Protein AF-A0AA41QLX2-F1 (afdb_monomer)

Solvent-accessible surface area (backbone atoms only — not comparable to full-atom values): 4950 Å² total; per-residue (Å²): 137,82,78,53,70,69,57,46,53,50,51,54,52,51,50,52,52,52,50,53,51,48,51,52,51,52,60,64,46,61,86,73,56,54,72,66,59,50,51,54,53,48,54,54,51,51,56,54,49,49,51,48,41,65,74,46,49,50,58,42,29,76,75,40,60,90,72,51,79,78,48,76,70,62,71,65,54,75,82,81,78,128

Structure (mmCIF, N/CA/C/O backbone):
data_AF-A0AA41QLX2-F1
#
_entry.id   AF-A0AA41QLX2-F1
#
loop_
_atom_site.group_PDB
_atom_site.id
_atom_site.type_symbol
_atom_site.label_atom_id
_atom_site.label_alt_id
_atom_site.label_comp_id
_atom_site.label_asym_id
_atom_site.label_entity_id
_atom_site.label_seq_id
_atom_site.pdbx_PDB_ins_code
_atom_site.Cartn_x
_atom_site.Cartn_y
_atom_site.Cartn_z
_atom_site.occupancy
_atom_site.B_iso_or_equiv
_atom_site.auth_seq_id
_atom_site.auth_comp_id
_atom_site.auth_asym_id
_atom_site.auth_atom_id
_atom_site.pdbx_PDB_model_num
ATOM 1 N N . MET A 1 1 ? -1.697 -1.382 21.301 1.00 61.31 1 MET A N 1
ATOM 2 C CA . MET A 1 1 ? -2.495 -0.137 21.306 1.00 61.31 1 MET A CA 1
ATOM 3 C C . MET A 1 1 ? -3.553 -0.287 20.234 1.00 61.31 1 MET A C 1
ATOM 5 O O . MET A 1 1 ? -3.201 -0.727 19.150 1.00 61.31 1 MET A O 1
ATOM 9 N N . THR A 1 2 ? -4.810 0.012 20.536 1.00 80.62 2 THR A N 1
ATOM 10 C CA . THR A 1 2 ? -5.918 -0.071 19.571 1.00 80.62 2 THR A CA 1
ATOM 11 C C . THR A 1 2 ? -6.114 1.302 18.936 1.00 80.62 2 THR A C 1
ATOM 13 O O . THR A 1 2 ? -6.113 2.304 19.654 1.00 80.62 2 THR A O 1
ATOM 16 N N . LEU A 1 3 ? -6.235 1.370 17.610 1.00 89.19 3 LEU A N 1
ATOM 17 C CA . LEU A 1 3 ? -6.466 2.635 16.911 1.00 89.19 3 LEU A CA 1
ATOM 18 C C . LEU A 1 3 ? -7.932 3.048 17.056 1.00 89.19 3 LEU A C 1
ATOM 20 O O . LEU A 1 3 ? -8.835 2.209 17.014 1.00 89.19 3 LEU A O 1
ATOM 24 N N . SER A 1 4 ? -8.180 4.349 17.209 1.00 94.56 4 SER A N 1
ATOM 25 C CA . SER A 1 4 ? -9.547 4.865 17.121 1.00 94.56 4 SER A CA 1
ATOM 26 C C . SER A 1 4 ? -10.082 4.705 15.698 1.00 94.56 4 SER A C 1
ATOM 28 O O . SER A 1 4 ? -9.323 4.771 14.732 1.00 94.56 4 SER A O 1
ATOM 30 N N . ARG A 1 5 ? -11.406 4.592 15.553 1.00 92.81 5 ARG A N 1
ATOM 31 C CA . ARG A 1 5 ? -12.066 4.504 14.242 1.00 92.81 5 ARG A CA 1
ATOM 32 C C . ARG A 1 5 ? -11.647 5.626 13.286 1.00 92.81 5 ARG A C 1
ATOM 34 O O . ARG A 1 5 ? -11.400 5.379 12.113 1.00 92.81 5 ARG A O 1
ATOM 41 N N . GLN A 1 6 ? -11.529 6.859 13.787 1.00 94.81 6 GLN A N 1
ATOM 42 C CA . GLN A 1 6 ? -11.092 8.010 12.989 1.00 94.81 6 GLN A CA 1
ATOM 43 C C . GLN A 1 6 ? -9.665 7.813 12.454 1.00 94.81 6 GLN A C 1
ATOM 45 O O . GLN A 1 6 ? -9.403 8.095 11.289 1.00 94.81 6 GLN A O 1
ATOM 50 N N . GLN A 1 7 ? -8.746 7.320 13.291 1.00 94.94 7 GLN A N 1
ATOM 51 C CA . GLN A 1 7 ? -7.368 7.033 12.881 1.00 94.94 7 GLN A CA 1
ATOM 52 C C . GLN A 1 7 ? -7.327 5.897 11.856 1.00 94.94 7 GLN A C 1
ATOM 54 O O . GLN A 1 7 ? -6.686 6.054 10.820 1.00 94.94 7 GLN A O 1
ATOM 59 N N . SER A 1 8 ? -8.064 4.811 12.098 1.00 95.38 8 SER A N 1
ATOM 60 C CA . SER A 1 8 ? -8.202 3.695 11.159 1.00 95.38 8 SER A CA 1
ATOM 61 C C . SER A 1 8 ? -8.733 4.157 9.801 1.00 95.38 8 SER A C 1
ATOM 63 O O . SER A 1 8 ? -8.142 3.859 8.769 1.00 95.38 8 SER A O 1
ATOM 65 N N . GLN A 1 9 ? -9.793 4.968 9.786 1.00 93.81 9 GLN A N 1
ATOM 66 C CA . GLN A 1 9 ? -10.389 5.477 8.551 1.00 93.81 9 GLN A CA 1
ATOM 67 C C . GLN A 1 9 ? -9.447 6.413 7.783 1.00 93.81 9 GLN A C 1
ATOM 69 O O . GLN A 1 9 ? -9.446 6.413 6.552 1.00 93.81 9 GLN A O 1
ATOM 74 N N . THR A 1 10 ? -8.656 7.226 8.487 1.00 95.56 10 THR A N 1
ATOM 75 C CA . THR A 1 10 ? -7.622 8.051 7.851 1.00 95.56 10 THR A CA 1
ATOM 76 C C . THR A 1 10 ? -6.554 7.172 7.209 1.00 95.56 10 THR A C 1
ATOM 78 O O . THR A 1 10 ? -6.216 7.406 6.056 1.00 95.56 10 THR A O 1
ATOM 81 N N . ILE A 1 11 ? -6.074 6.135 7.905 1.00 94.06 11 ILE A N 1
ATOM 82 C CA . ILE A 1 11 ? -5.069 5.209 7.363 1.00 94.06 11 ILE A CA 1
ATOM 83 C C . ILE A 1 11 ? -5.597 4.515 6.107 1.00 94.06 11 ILE A C 1
ATOM 85 O O . ILE A 1 11 ? -4.934 4.565 5.077 1.00 94.06 11 ILE A O 1
ATOM 89 N N . VAL A 1 12 ? -6.803 3.941 6.160 1.00 93.75 12 VAL A N 1
ATOM 90 C CA . VAL A 1 12 ? -7.423 3.260 5.009 1.00 93.75 12 VAL A CA 1
ATOM 91 C C . VAL A 1 12 ? -7.542 4.203 3.809 1.00 93.75 12 VAL A C 1
ATOM 93 O O . VAL A 1 12 ? -7.151 3.840 2.702 1.00 93.75 12 VAL A O 1
ATOM 96 N N . ARG A 1 13 ? -8.012 5.443 4.017 1.00 93.00 13 ARG A N 1
ATOM 97 C CA . ARG A 1 13 ? -8.121 6.435 2.934 1.00 93.00 13 ARG A CA 1
ATOM 98 C C . ARG A 1 13 ? -6.771 6.825 2.345 1.00 93.00 13 ARG A C 1
ATOM 100 O O . ARG A 1 13 ? -6.650 6.893 1.126 1.00 93.00 13 ARG A O 1
ATO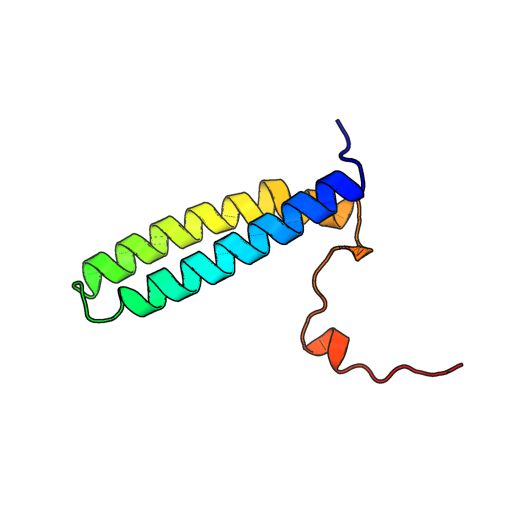M 107 N N . THR A 1 14 ? -5.771 7.064 3.187 1.00 93.56 14 THR A N 1
ATOM 108 C CA . THR A 1 14 ? -4.421 7.392 2.722 1.00 93.56 14 THR A CA 1
ATOM 109 C C . THR A 1 14 ? -3.824 6.236 1.928 1.00 93.56 14 THR A C 1
ATOM 111 O O . THR A 1 14 ? -3.256 6.461 0.866 1.00 93.56 14 THR A O 1
ATOM 114 N N . VAL A 1 15 ? -3.985 4.996 2.398 1.00 92.31 15 VAL A N 1
ATOM 115 C CA . VAL A 1 15 ? -3.500 3.815 1.677 1.00 92.31 15 VAL A CA 1
ATOM 116 C C . VAL A 1 15 ? -4.183 3.696 0.317 1.00 92.31 15 VAL A C 1
ATOM 118 O O . VAL A 1 15 ? -3.487 3.536 -0.680 1.00 92.31 15 VAL A O 1
ATOM 121 N N . ALA A 1 16 ? -5.506 3.862 0.244 1.00 90.31 16 ALA A N 1
ATOM 122 C CA . ALA A 1 16 ? -6.232 3.838 -1.025 1.00 90.31 16 ALA A CA 1
ATOM 123 C C . ALA A 1 16 ? -5.730 4.905 -2.018 1.00 90.31 16 ALA A C 1
ATOM 125 O O . ALA A 1 16 ? -5.548 4.607 -3.196 1.00 90.31 16 ALA A O 1
ATOM 126 N N . GLN A 1 17 ? -5.448 6.126 -1.549 1.00 91.25 17 GLN A N 1
ATOM 127 C CA . GLN A 1 17 ? -4.870 7.185 -2.387 1.00 91.25 17 GLN A CA 1
ATOM 128 C C . GLN A 1 17 ? -3.474 6.819 -2.901 1.00 91.25 17 GLN A C 1
ATOM 130 O O . GLN A 1 17 ? -3.202 6.973 -4.088 1.00 91.25 17 GLN A O 1
ATOM 135 N N . VAL A 1 18 ? -2.608 6.286 -2.035 1.00 90.81 18 VAL A N 1
ATOM 136 C CA . VAL A 1 18 ? -1.266 5.842 -2.439 1.00 90.81 18 VAL A CA 1
ATOM 137 C C . VAL A 1 18 ? -1.344 4.698 -3.456 1.00 90.81 18 VAL A C 1
ATOM 139 O O . VAL A 1 18 ? -0.541 4.669 -4.384 1.00 90.81 18 VAL A O 1
ATOM 142 N N . MET A 1 19 ? -2.308 3.779 -3.325 1.00 90.19 19 MET A N 1
ATOM 143 C CA . MET A 1 19 ? -2.508 2.707 -4.309 1.00 90.19 19 MET A CA 1
ATOM 144 C C . MET A 1 19 ? -2.937 3.248 -5.680 1.00 90.19 19 MET A C 1
ATOM 146 O O . MET A 1 19 ? -2.405 2.800 -6.690 1.00 90.19 19 MET A O 1
ATOM 150 N N . ASP A 1 20 ? -3.839 4.234 -5.729 1.00 89.75 20 ASP A N 1
ATOM 151 C CA . ASP A 1 20 ? -4.258 4.888 -6.983 1.00 89.75 20 ASP A CA 1
ATOM 152 C C . ASP A 1 20 ? -3.090 5.640 -7.652 1.00 89.75 20 ASP A C 1
ATOM 154 O O . ASP A 1 20 ? -2.885 5.556 -8.863 1.00 89.75 20 ASP A O 1
ATOM 158 N N . GLU A 1 21 ? -2.257 6.332 -6.871 1.00 90.06 21 GLU A N 1
ATOM 159 C CA . GLU A 1 21 ? -1.042 6.975 -7.387 1.00 90.06 21 GLU A CA 1
ATOM 160 C C . GLU A 1 21 ? -0.019 5.959 -7.911 1.00 90.06 21 GLU A C 1
ATOM 162 O O . GLU A 1 21 ? 0.599 6.176 -8.960 1.00 90.06 21 GLU A O 1
ATOM 167 N N . LEU A 1 22 ? 0.144 4.837 -7.208 1.00 90.38 22 LEU A N 1
ATOM 168 C CA . LEU A 1 22 ? 1.041 3.760 -7.607 1.00 90.38 22 LEU A CA 1
ATOM 169 C C . LEU A 1 22 ? 0.580 3.097 -8.909 1.00 90.38 22 LEU A C 1
ATOM 171 O O . LEU A 1 22 ? 1.413 2.861 -9.782 1.00 90.38 22 LEU A O 1
ATOM 175 N N . ASP A 1 23 ? -0.721 2.857 -9.075 1.00 89.25 23 ASP A N 1
ATOM 176 C CA . ASP A 1 23 ? -1.281 2.281 -10.302 1.00 89.25 23 ASP A CA 1
ATOM 177 C C . ASP A 1 23 ? -1.080 3.215 -11.507 1.00 89.25 23 ASP A C 1
ATOM 179 O O . ASP A 1 23 ? -0.641 2.800 -12.581 1.00 89.25 23 ASP A O 1
ATOM 183 N N . ARG A 1 24 ? -1.263 4.528 -11.318 1.00 89.25 24 ARG A N 1
ATOM 184 C CA . ARG A 1 24 ? -0.955 5.525 -12.359 1.00 89.25 24 ARG A CA 1
ATOM 185 C C . ARG A 1 24 ? 0.525 5.544 -12.726 1.00 89.25 24 ARG A C 1
ATOM 187 O O . ARG A 1 24 ? 0.855 5.596 -13.909 1.00 89.25 24 ARG A O 1
ATOM 194 N N . SER A 1 25 ? 1.411 5.494 -11.731 1.00 87.69 25 SER A N 1
ATOM 195 C CA . SER A 1 25 ? 2.861 5.418 -11.947 1.00 87.69 25 SER A CA 1
ATOM 196 C C . SER A 1 25 ? 3.249 4.140 -12.700 1.00 87.69 25 SER A C 1
ATOM 198 O O . SER A 1 25 ? 4.047 4.170 -13.636 1.00 87.69 25 SER A O 1
ATOM 200 N N . TRP A 1 26 ? 2.623 3.016 -12.348 1.00 87.50 26 TRP A N 1
ATOM 201 C CA . TRP A 1 26 ? 2.806 1.731 -13.014 1.00 87.50 26 TRP A CA 1
ATOM 202 C C . TRP A 1 26 ? 2.392 1.779 -14.490 1.00 87.50 26 TRP A C 1
ATOM 204 O O . TRP A 1 26 ? 3.145 1.348 -15.367 1.00 87.50 26 TRP A O 1
ATOM 214 N N . LEU A 1 27 ? 1.229 2.364 -14.787 1.00 87.94 27 LEU A N 1
ATOM 215 C CA . LEU A 1 27 ? 0.762 2.575 -16.158 1.00 87.94 27 LEU A CA 1
ATOM 216 C C . LEU A 1 27 ? 1.680 3.515 -16.947 1.00 87.94 27 LEU A C 1
ATOM 218 O O . LEU A 1 27 ? 1.913 3.270 -18.130 1.00 87.94 27 LEU A O 1
ATOM 222 N N . ASP A 1 28 ? 2.225 4.550 -16.307 1.00 87.69 28 ASP A N 1
ATOM 223 C CA . ASP A 1 28 ? 3.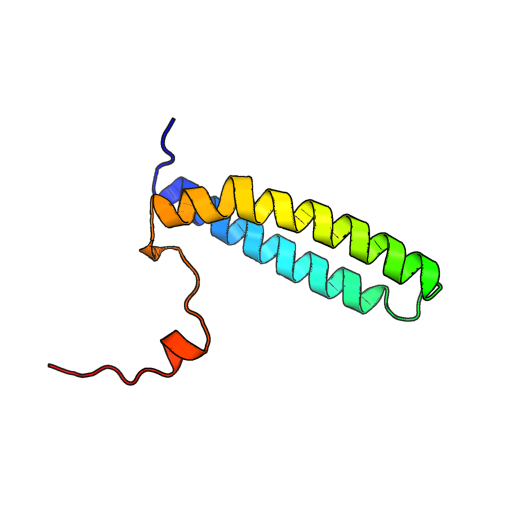148 5.492 -16.944 1.00 87.69 28 ASP A CA 1
ATOM 224 C C . ASP A 1 28 ? 4.492 4.842 -17.308 1.00 87.69 28 ASP A C 1
ATOM 226 O O . ASP A 1 28 ? 5.068 5.149 -18.351 1.00 87.69 28 ASP A O 1
ATOM 230 N N . LEU A 1 29 ? 4.981 3.911 -16.486 1.00 85.94 29 LEU A N 1
ATOM 231 C CA . LEU A 1 29 ? 6.218 3.171 -16.748 1.00 85.94 29 LEU A CA 1
ATOM 232 C C . LEU A 1 29 ? 6.082 2.151 -17.885 1.00 85.94 29 LEU A C 1
ATOM 234 O O . LEU A 1 29 ? 7.081 1.786 -18.514 1.00 85.94 29 LEU A O 1
ATOM 238 N N . LYS A 1 30 ? 4.860 1.702 -18.184 1.00 83.31 30 LYS A N 1
ATOM 239 C CA . LYS A 1 30 ? 4.611 0.681 -19.201 1.00 83.31 30 LYS A CA 1
ATOM 240 C C . LYS A 1 30 ? 5.061 1.166 -20.584 1.00 83.31 30 LYS A C 1
ATOM 242 O O . LYS A 1 30 ? 4.529 2.125 -21.136 1.00 83.31 30 LYS A O 1
ATOM 247 N N . GLY A 1 31 ? 6.045 0.478 -21.162 1.00 83.69 31 GLY A N 1
ATOM 248 C CA . GLY A 1 31 ? 6.638 0.831 -22.457 1.00 83.69 31 GLY A CA 1
ATOM 249 C C . GLY A 1 31 ? 7.720 1.919 -22.402 1.00 83.69 31 GLY A C 1
ATOM 250 O O . GLY A 1 31 ? 8.246 2.285 -23.452 1.00 83.69 31 GLY A O 1
ATOM 251 N N . LYS A 1 32 ? 8.078 2.422 -21.209 1.00 90.00 32 LYS A N 1
ATOM 252 C CA . LYS A 1 32 ? 9.206 3.354 -21.001 1.00 90.00 32 LYS A CA 1
ATOM 253 C C . LYS A 1 32 ? 10.477 2.676 -20.484 1.00 90.00 32 LYS A C 1
ATOM 255 O O . LYS A 1 32 ? 11.550 3.270 -20.559 1.00 90.00 32 LYS A O 1
ATOM 260 N N . CYS A 1 33 ? 10.369 1.456 -19.970 1.00 87.88 33 CYS A N 1
ATOM 261 C CA . CYS A 1 33 ? 11.491 0.622 -19.544 1.00 87.88 33 CYS A CA 1
ATOM 262 C C . CYS A 1 33 ? 11.463 -0.741 -20.250 1.00 87.88 33 CYS A C 1
ATOM 264 O O . CYS A 1 33 ? 10.541 -1.040 -21.013 1.00 87.88 33 CYS A O 1
ATOM 266 N N . SER A 1 34 ? 12.504 -1.551 -20.032 1.00 92.56 34 SER A N 1
ATOM 267 C CA . SER A 1 34 ? 12.516 -2.928 -20.521 1.00 92.56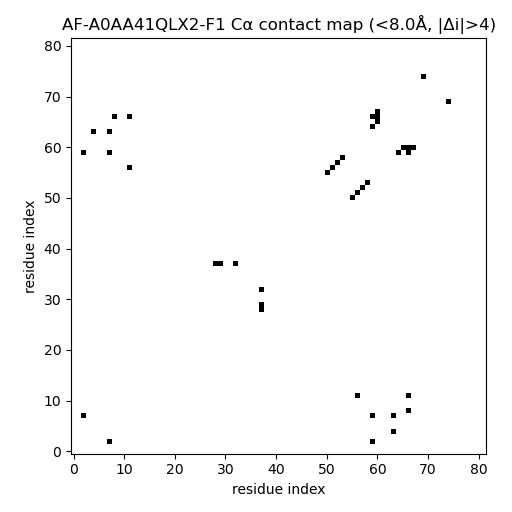 34 SER A CA 1
ATOM 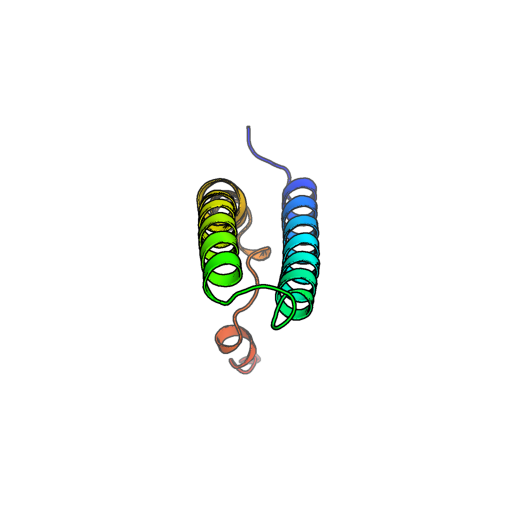268 C C . SER A 1 34 ? 11.493 -3.779 -19.761 1.00 92.56 34 SER A C 1
ATOM 270 O O . SER A 1 34 ? 11.216 -3.524 -18.589 1.00 92.56 34 SER A O 1
ATOM 272 N N . ASP A 1 35 ? 10.972 -4.827 -20.402 1.00 90.12 35 ASP A N 1
ATOM 273 C CA . ASP A 1 35 ? 10.031 -5.753 -19.755 1.00 90.12 35 ASP A CA 1
ATOM 274 C C . ASP A 1 35 ? 10.632 -6.401 -18.494 1.00 90.12 35 ASP A C 1
ATOM 276 O O . ASP A 1 35 ? 9.919 -6.649 -17.522 1.00 90.12 35 ASP A O 1
ATOM 280 N N . ALA A 1 36 ? 11.950 -6.640 -18.489 1.00 91.00 36 ALA A N 1
ATOM 281 C CA . ALA A 1 36 ? 12.664 -7.199 -17.345 1.00 91.00 36 ALA A CA 1
ATOM 282 C C . ALA A 1 36 ? 12.697 -6.222 -16.158 1.00 91.00 36 ALA A C 1
ATOM 284 O O . ALA A 1 36 ? 12.345 -6.610 -15.044 1.00 91.00 36 ALA A O 1
ATOM 285 N N . ASP A 1 37 ? 13.046 -4.954 -16.401 1.00 89.19 37 ASP A N 1
ATOM 286 C CA . ASP A 1 37 ? 13.073 -3.924 -15.354 1.00 89.19 37 ASP A CA 1
ATOM 287 C C . ASP A 1 37 ? 11.665 -3.643 -14.816 1.00 89.19 37 ASP A C 1
ATOM 289 O O . ASP A 1 37 ? 11.469 -3.465 -13.612 1.00 89.19 37 ASP A O 1
ATOM 293 N N . PHE A 1 38 ? 10.667 -3.635 -15.706 1.00 90.38 38 PHE A N 1
ATOM 294 C CA . PHE A 1 38 ? 9.264 -3.467 -15.342 1.00 90.38 38 PHE A CA 1
ATOM 295 C C . PHE A 1 38 ? 8.786 -4.602 -14.428 1.00 90.38 38 PHE A C 1
ATOM 297 O O . PHE A 1 38 ? 8.215 -4.349 -13.367 1.00 90.38 38 PHE A O 1
ATOM 304 N N . ALA A 1 39 ? 9.070 -5.856 -14.795 1.00 89.94 39 ALA A N 1
ATOM 305 C CA . ALA A 1 39 ? 8.702 -7.024 -14.002 1.00 89.94 39 ALA A CA 1
ATOM 306 C C . ALA A 1 39 ? 9.409 -7.054 -12.636 1.00 89.94 39 ALA A C 1
ATOM 308 O O . ALA A 1 39 ? 8.772 -7.345 -11.621 1.00 89.94 39 ALA A O 1
ATOM 309 N N . GLU A 1 40 ? 10.702 -6.715 -12.582 1.00 89.50 40 GLU A N 1
ATOM 310 C CA . GLU A 1 40 ? 11.448 -6.648 -11.321 1.00 89.50 40 GLU A CA 1
ATOM 311 C C . GLU A 1 40 ? 10.879 -5.569 -10.389 1.00 89.50 40 GLU A C 1
ATOM 313 O O . GLU A 1 40 ? 10.677 -5.817 -9.195 1.00 89.50 40 GLU A O 1
ATOM 318 N N . TYR A 1 41 ? 10.576 -4.383 -10.927 1.00 86.19 41 TYR A N 1
ATOM 319 C CA . TYR A 1 41 ? 9.929 -3.316 -10.166 1.00 86.19 41 TYR A CA 1
ATOM 320 C C . TYR A 1 41 ? 8.565 -3.769 -9.627 1.00 86.19 41 TYR A C 1
ATOM 322 O O . TYR A 1 41 ? 8.292 -3.607 -8.436 1.00 86.19 41 TYR A O 1
ATOM 330 N N . GLY A 1 42 ? 7.758 -4.4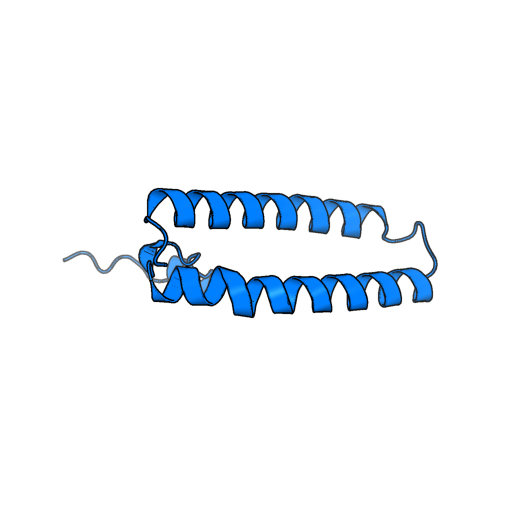34 -10.458 1.00 88.88 42 GLY A N 1
ATOM 331 C CA . GLY A 1 42 ? 6.449 -4.963 -10.063 1.00 88.88 42 GLY A CA 1
ATOM 332 C C . GLY A 1 42 ? 6.523 -5.970 -8.934 1.00 88.88 42 GLY A C 1
ATOM 333 O O . GLY A 1 42 ? 5.746 -5.889 -7.987 1.00 88.88 42 GLY A O 1
ATOM 334 N N . SER A 1 43 ? 7.499 -6.876 -8.979 1.00 89.38 43 SER A N 1
ATOM 335 C CA . SER A 1 43 ? 7.695 -7.854 -7.910 1.00 89.38 43 SER A CA 1
ATOM 336 C C . SER A 1 43 ? 8.041 -7.192 -6.574 1.00 89.38 43 SER A C 1
ATOM 338 O O . SER A 1 43 ? 7.562 -7.643 -5.534 1.00 89.38 43 SER A O 1
ATOM 340 N N . LYS A 1 44 ? 8.860 -6.132 -6.579 1.00 87.19 44 LYS A N 1
ATOM 341 C CA . LYS A 1 44 ? 9.221 -5.396 -5.355 1.00 87.19 44 LYS A CA 1
ATOM 342 C C . LYS A 1 44 ? 8.032 -4.623 -4.796 1.00 87.19 44 LYS A C 1
ATOM 344 O O . LYS A 1 44 ? 7.821 -4.626 -3.585 1.00 87.19 44 LYS A O 1
ATOM 349 N N . VAL A 1 45 ? 7.255 -3.992 -5.674 1.00 88.25 45 VAL A N 1
ATOM 350 C CA . VAL A 1 45 ? 6.025 -3.291 -5.298 1.00 88.25 45 VAL A CA 1
ATOM 351 C C . VAL A 1 45 ? 5.020 -4.273 -4.699 1.00 88.25 45 VAL A C 1
ATOM 353 O O . VAL A 1 45 ? 4.569 -4.050 -3.582 1.00 88.25 45 VAL A O 1
ATOM 356 N N . ALA A 1 46 ? 4.745 -5.398 -5.365 1.00 88.50 46 ALA A N 1
ATOM 357 C CA . ALA A 1 46 ? 3.821 -6.418 -4.869 1.00 88.50 46 ALA A CA 1
ATOM 358 C C . ALA A 1 46 ? 4.215 -6.935 -3.475 1.00 88.50 46 ALA A C 1
ATOM 360 O O . ALA A 1 46 ? 3.368 -7.007 -2.589 1.00 88.50 46 ALA A O 1
ATOM 361 N N . ALA A 1 47 ? 5.504 -7.210 -3.245 1.00 87.75 47 ALA A N 1
ATOM 362 C CA . ALA A 1 47 ? 5.994 -7.634 -1.932 1.00 87.75 47 ALA A CA 1
ATOM 363 C C . ALA A 1 47 ? 5.812 -6.554 -0.845 1.00 87.75 47 ALA A C 1
ATOM 365 O O . ALA A 1 47 ? 5.495 -6.869 0.299 1.00 87.75 47 ALA A O 1
ATOM 366 N N . ALA A 1 48 ? 5.995 -5.273 -1.182 1.00 83.75 48 ALA A N 1
ATOM 367 C CA . ALA A 1 48 ? 5.743 -4.179 -0.246 1.00 83.75 48 ALA A CA 1
ATOM 368 C C . ALA A 1 48 ? 4.245 -4.019 0.077 1.00 83.75 48 ALA A C 1
ATOM 370 O O . ALA A 1 48 ? 3.894 -3.744 1.226 1.00 83.75 48 ALA A O 1
ATOM 371 N N . LEU A 1 49 ? 3.371 -4.214 -0.916 1.00 89.06 49 LEU A N 1
ATOM 372 C CA . LEU A 1 49 ? 1.920 -4.146 -0.736 1.00 89.06 49 LEU A CA 1
ATOM 373 C C . LEU A 1 49 ? 1.368 -5.306 0.093 1.00 89.06 49 LEU A C 1
ATOM 375 O O . LEU A 1 49 ? 0.436 -5.099 0.867 1.00 89.06 49 LEU A O 1
ATOM 379 N N . ASP A 1 50 ? 1.960 -6.494 -0.021 1.00 89.00 50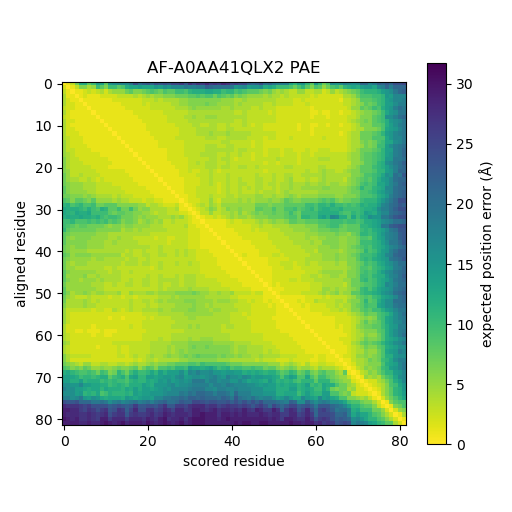 ASP A N 1
ATOM 380 C CA . ASP A 1 50 ? 1.558 -7.666 0.761 1.00 89.00 50 ASP A CA 1
ATOM 381 C C . ASP A 1 50 ? 1.743 -7.429 2.269 1.00 89.00 50 ASP A C 1
ATOM 383 O O . ASP A 1 50 ? 0.815 -7.630 3.055 1.00 89.00 50 ASP A O 1
ATOM 387 N N . ASN A 1 51 ? 2.890 -6.860 2.663 1.00 87.12 51 ASN A N 1
ATOM 388 C CA . ASN A 1 51 ? 3.139 -6.461 4.052 1.00 87.12 51 ASN A CA 1
ATOM 389 C C . ASN A 1 51 ? 2.149 -5.384 4.519 1.00 87.12 51 ASN A C 1
ATOM 391 O O . ASN A 1 51 ? 1.617 -5.461 5.623 1.00 87.12 51 ASN A O 1
ATOM 395 N N . LEU A 1 52 ? 1.861 -4.381 3.680 1.00 88.69 52 LEU A N 1
ATOM 396 C CA . LEU 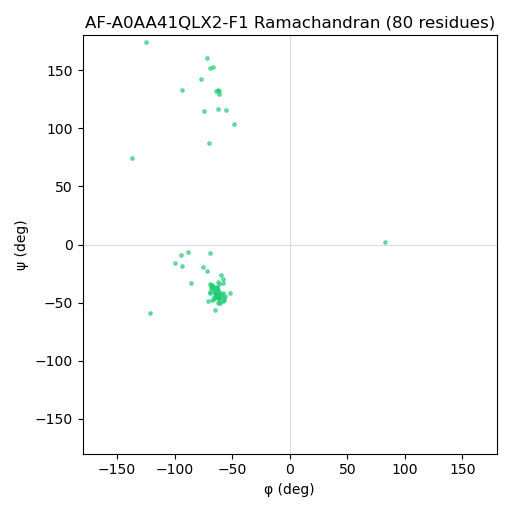A 1 52 ? 0.893 -3.331 4.016 1.00 88.69 52 LEU A CA 1
ATOM 397 C C . LEU A 1 52 ? -0.517 -3.905 4.228 1.00 88.69 52 LEU A C 1
ATOM 399 O O . LEU A 1 52 ? -1.230 -3.486 5.141 1.00 88.69 52 LEU A O 1
ATOM 403 N N . SER A 1 53 ? -0.911 -4.877 3.409 1.00 88.81 53 SER A N 1
ATOM 404 C CA . SER A 1 53 ? -2.182 -5.577 3.554 1.00 88.81 53 SER A CA 1
ATOM 405 C C . SER A 1 53 ? -2.230 -6.377 4.859 1.00 88.81 53 SER A C 1
ATOM 407 O O . SER A 1 53 ? -3.093 -6.128 5.705 1.00 88.81 53 SER A O 1
ATOM 409 N N . CYS A 1 54 ? -1.268 -7.281 5.065 1.00 88.75 54 CYS A N 1
ATOM 410 C CA . CYS A 1 54 ? -1.269 -8.223 6.183 1.00 88.75 54 CYS A CA 1
ATOM 411 C C . CYS A 1 54 ? -1.038 -7.555 7.545 1.00 88.75 54 CYS A C 1
ATOM 413 O O . CYS A 1 54 ? -1.706 -7.906 8.518 1.00 88.75 54 CYS A O 1
ATOM 415 N N . ASP A 1 55 ? -0.128 -6.581 7.623 1.00 90.94 55 ASP A N 1
ATOM 416 C CA . ASP A 1 55 ? 0.306 -6.007 8.903 1.00 90.94 55 ASP A CA 1
ATOM 417 C C . ASP A 1 55 ? -0.478 -4.749 9.297 1.00 90.94 55 ASP A C 1
ATOM 419 O O . ASP A 1 55 ? -0.469 -4.357 10.467 1.00 90.94 55 ASP A O 1
ATOM 423 N N . VAL A 1 56 ? -1.150 -4.095 8.340 1.00 91.19 56 VAL A N 1
ATOM 424 C CA . VAL A 1 56 ? -1.853 -2.823 8.583 1.00 91.19 56 VAL A CA 1
ATOM 425 C C . VAL A 1 56 ? -3.339 -2.917 8.266 1.00 91.19 56 VAL A C 1
ATOM 427 O O . VAL A 1 56 ? -4.155 -2.678 9.158 1.00 91.19 56 VAL A O 1
ATOM 430 N N . LEU A 1 57 ? -3.712 -3.253 7.029 1.00 93.00 57 LEU A N 1
ATOM 431 C CA . LEU A 1 57 ? -5.116 -3.196 6.605 1.00 93.00 57 LEU A CA 1
ATOM 432 C C . LEU A 1 57 ? -5.965 -4.298 7.244 1.00 93.00 57 LEU A C 1
ATOM 434 O O . LEU A 1 57 ? -7.002 -3.992 7.828 1.00 93.00 57 LEU A O 1
ATOM 438 N N . VAL A 1 58 ? -5.505 -5.552 7.217 1.00 92.88 58 VAL A N 1
ATOM 439 C CA . VAL A 1 58 ? -6.233 -6.683 7.815 1.00 92.88 58 VAL A CA 1
ATOM 440 C C . VAL A 1 58 ? -6.498 -6.458 9.314 1.00 92.88 58 VAL A C 1
ATOM 442 O O . VAL A 1 58 ? -7.654 -6.571 9.728 1.00 92.88 58 VAL A O 1
ATOM 445 N N . PRO A 1 59 ? -5.515 -6.062 10.148 1.00 94.12 59 PRO A N 1
ATOM 446 C CA . PRO A 1 59 ? -5.775 -5.740 11.551 1.00 94.12 59 PRO A CA 1
ATOM 447 C C . PRO A 1 59 ? -6.748 -4.573 11.748 1.00 94.12 59 PRO A C 1
ATOM 449 O O . PRO A 1 59 ? -7.516 -4.577 12.712 1.00 94.12 59 PRO A O 1
ATOM 452 N N . ILE A 1 60 ? -6.725 -3.570 10.863 1.00 94.38 60 ILE A N 1
ATOM 453 C CA . ILE A 1 60 ? -7.679 -2.457 10.907 1.00 94.38 60 ILE A CA 1
ATOM 454 C C . ILE A 1 60 ? -9.097 -2.955 10.626 1.00 94.38 60 ILE A C 1
ATOM 456 O O . ILE A 1 60 ? -9.995 -2.613 11.392 1.00 94.38 60 ILE A O 1
ATOM 460 N N . PHE A 1 61 ? -9.299 -3.775 9.594 1.00 94.31 61 PHE A N 1
ATOM 461 C CA . PHE A 1 61 ? -10.618 -4.312 9.246 1.00 94.31 61 PHE A CA 1
ATOM 462 C C . PHE A 1 61 ? -11.136 -5.290 10.302 1.00 94.31 61 PHE A C 1
ATOM 464 O O . PHE A 1 61 ? -12.306 -5.250 10.657 1.00 94.31 61 PHE A O 1
ATOM 471 N N . GLN A 1 62 ? -10.264 -6.080 10.930 1.00 92.50 62 GLN A N 1
ATOM 472 C CA . GLN A 1 62 ? -10.651 -6.909 12.077 1.00 92.50 62 GLN A CA 1
ATOM 473 C C . GLN A 1 62 ? -11.140 -6.080 13.278 1.00 92.50 62 GLN A C 1
ATOM 475 O O . GLN A 1 62 ? -11.991 -6.538 14.039 1.00 92.50 62 GLN A O 1
ATOM 480 N N . GLN A 1 63 ? -10.596 -4.874 13.476 1.00 93.62 63 GLN A N 1
ATOM 481 C CA . GLN A 1 63 ? -10.997 -3.973 14.564 1.00 93.62 63 GLN A CA 1
ATOM 482 C C . GL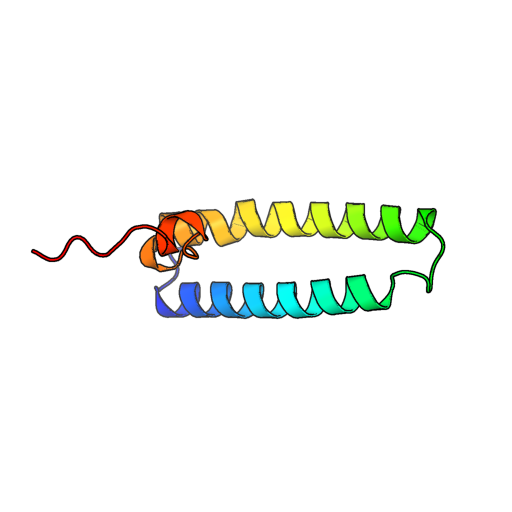N A 1 63 ? -12.208 -3.102 14.209 1.00 93.62 63 GLN A C 1
ATOM 484 O O . GLN A 1 63 ? -12.994 -2.776 15.097 1.00 93.62 63 GLN A O 1
ATOM 489 N N . HIS A 1 64 ? -12.335 -2.715 12.939 1.00 92.50 64 HIS A N 1
ATOM 490 C CA . HIS A 1 64 ? -13.373 -1.829 12.405 1.00 92.50 64 HIS A CA 1
ATOM 491 C C . HIS A 1 64 ? -13.886 -2.396 11.064 1.00 92.50 64 HIS A C 1
ATOM 493 O O . HIS A 1 64 ? -13.515 -1.874 10.007 1.00 92.50 64 HIS A O 1
ATOM 499 N N . PRO A 1 65 ? -14.696 -3.475 11.081 1.00 92.06 65 PRO A N 1
ATOM 500 C CA . PRO A 1 65 ? -15.125 -4.180 9.866 1.00 92.06 65 PRO A CA 1
ATOM 501 C C . PRO A 1 65 ? -15.897 -3.301 8.884 1.00 92.06 65 PRO A C 1
ATOM 503 O O . PRO A 1 65 ? -15.848 -3.513 7.681 1.00 92.06 6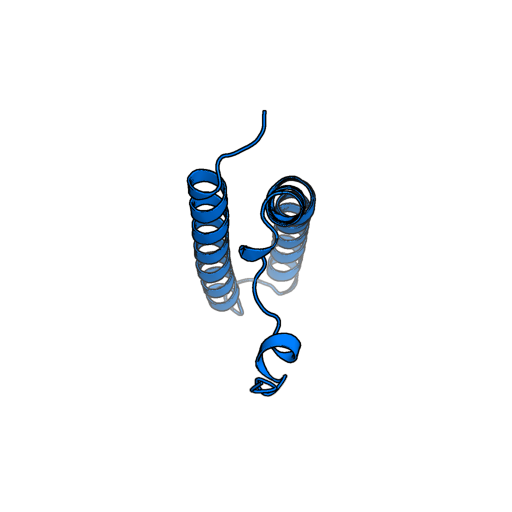5 PRO A O 1
ATOM 506 N N . GLU A 1 66 ? -16.562 -2.253 9.368 1.00 90.06 66 GLU A N 1
ATOM 507 C CA . GLU A 1 66 ? -17.295 -1.308 8.527 1.00 90.06 66 GLU A CA 1
ATOM 508 C C . GLU A 1 66 ? -16.398 -0.425 7.641 1.00 90.06 66 GLU A C 1
ATOM 510 O O . GLU A 1 66 ? -16.905 0.380 6.859 1.00 90.06 66 GLU A O 1
ATOM 515 N N . LEU A 1 67 ? -15.075 -0.495 7.822 1.00 90.94 67 LEU A N 1
ATOM 516 C CA . LEU A 1 67 ? -14.093 0.200 6.990 1.00 90.94 67 LEU A CA 1
ATOM 517 C C . LEU A 1 67 ? -13.556 -0.668 5.847 1.00 90.94 67 LEU A C 1
ATOM 519 O O . LEU A 1 67 ? -12.829 -0.134 5.006 1.00 90.94 67 LEU A O 1
ATOM 523 N N . GLU A 1 68 ? -13.862 -1.967 5.831 1.00 87.62 68 GLU A N 1
ATOM 524 C CA . GLU A 1 68 ? -13.472 -2.853 4.737 1.00 87.62 68 GLU A CA 1
ATOM 525 C C . GLU A 1 68 ? -14.179 -2.413 3.441 1.00 87.62 68 GLU A C 1
ATOM 527 O O . GLU A 1 68 ? -15.379 -2.113 3.468 1.00 87.62 68 GLU A O 1
ATOM 532 N N . PRO A 1 69 ? -13.460 -2.286 2.309 1.00 80.38 69 PRO A N 1
ATOM 533 C CA . PRO A 1 69 ? -14.082 -1.915 1.047 1.00 80.38 69 PRO A CA 1
ATOM 534 C C . PRO A 1 69 ? -15.104 -2.974 0.638 1.00 80.38 69 PRO A C 1
ATOM 536 O O . PRO A 1 69 ? -14.793 -4.161 0.639 1.00 80.38 69 PRO A O 1
ATOM 539 N N . LEU A 1 70 ? -16.297 -2.534 0.239 1.00 77.38 70 LEU A N 1
ATOM 540 C CA . LEU A 1 70 ? -17.273 -3.422 -0.382 1.00 77.38 70 LEU A CA 1
ATOM 541 C C . LEU A 1 70 ? -16.675 -3.974 -1.676 1.00 77.38 70 LEU A C 1
ATOM 543 O O . LEU A 1 70 ? -16.164 -3.211 -2.502 1.00 77.38 70 LEU A O 1
ATOM 547 N N . THR A 1 71 ? -16.730 -5.289 -1.845 1.00 74.00 71 THR A N 1
ATOM 548 C CA . THR A 1 71 ? -16.380 -5.917 -3.115 1.00 74.00 71 THR A CA 1
ATOM 549 C C . THR A 1 71 ? -17.465 -5.625 -4.152 1.00 74.00 71 THR A C 1
ATOM 551 O O . THR A 1 71 ? -18.607 -5.302 -3.813 1.00 74.00 71 THR A O 1
ATOM 554 N N . ASP A 1 72 ? -17.141 -5.768 -5.437 1.00 69.69 72 ASP A N 1
ATOM 555 C CA . ASP A 1 72 ? -18.148 -5.651 -6.498 1.00 69.69 72 ASP A CA 1
ATOM 556 C C . ASP A 1 72 ? -19.295 -6.666 -6.308 1.00 69.69 72 ASP A C 1
ATOM 558 O O . ASP A 1 72 ? -20.437 -6.380 -6.664 1.00 69.69 72 ASP A O 1
ATOM 562 N N . GLU A 1 73 ? -19.026 -7.828 -5.697 1.00 63.34 73 GLU A N 1
ATOM 563 C CA . GLU A 1 73 ? -20.056 -8.804 -5.318 1.00 63.34 73 GLU A CA 1
ATOM 564 C C . GLU A 1 73 ? -20.973 -8.292 -4.197 1.00 63.34 73 GLU A C 1
ATOM 566 O O . GLU A 1 73 ? -22.182 -8.516 -4.264 1.00 63.34 73 GLU A O 1
ATOM 571 N N . ASP A 1 74 ? -20.441 -7.556 -3.218 1.00 67.31 74 ASP A N 1
ATOM 572 C CA . ASP A 1 74 ? -21.233 -6.951 -2.137 1.00 67.31 74 ASP A CA 1
ATOM 573 C C . ASP A 1 74 ? -22.146 -5.833 -2.654 1.00 67.31 74 ASP A C 1
ATOM 575 O O . ASP A 1 74 ? -23.274 -5.671 -2.191 1.00 67.31 74 ASP A O 1
ATOM 579 N N . LEU A 1 75 ? -21.683 -5.081 -3.656 1.00 66.38 75 LEU A N 1
ATOM 580 C CA . LEU A 1 75 ? -22.445 -4.005 -4.299 1.00 66.38 75 LEU A CA 1
ATOM 581 C C . LEU A 1 75 ? -23.543 -4.521 -5.242 1.00 66.38 75 LEU A C 1
ATOM 583 O O . LEU A 1 75 ? -24.470 -3.782 -5.575 1.00 66.38 75 LEU A O 1
ATOM 587 N N . MET A 1 76 ? -23.439 -5.775 -5.687 1.00 68.69 76 MET A N 1
ATOM 588 C CA . MET A 1 76 ? -24.425 -6.430 -6.551 1.00 68.69 76 MET A CA 1
ATOM 589 C C . MET A 1 76 ? -25.543 -7.139 -5.777 1.00 68.69 76 MET A C 1
ATOM 591 O O . MET A 1 76 ? -26.500 -7.604 -6.403 1.00 68.69 76 MET A O 1
ATOM 595 N N . GLN A 1 77 ? -25.474 -7.217 -4.444 1.00 57.03 77 GLN A N 1
ATOM 596 C CA . GLN A 1 77 ? -26.591 -7.723 -3.650 1.00 57.03 77 GLN A CA 1
ATOM 597 C C . GLN A 1 77 ? -27.691 -6.652 -3.593 1.00 57.03 77 GLN A C 1
ATOM 599 O O . GLN A 1 77 ? -27.466 -5.578 -3.035 1.00 57.03 77 GLN A O 1
ATOM 604 N N . PRO A 1 78 ? -28.883 -6.894 -4.175 1.00 54.03 78 PRO A N 1
ATOM 605 C CA . PRO A 1 78 ? -29.980 -5.949 -4.054 1.00 54.03 78 PRO A CA 1
ATOM 606 C C . PRO A 1 78 ? -30.339 -5.824 -2.576 1.00 54.03 78 PRO A C 1
ATOM 608 O O . PRO A 1 78 ? -30.494 -6.840 -1.895 1.00 54.03 78 PRO A O 1
ATOM 611 N N . GLU A 1 79 ? -30.475 -4.586 -2.098 1.00 57.34 79 GLU A N 1
ATOM 612 C CA . GLU A 1 79 ? -31.040 -4.283 -0.787 1.00 57.34 79 GLU A CA 1
ATOM 613 C C . GLU A 1 79 ? -32.347 -5.076 -0.643 1.00 57.34 79 GLU A C 1
ATOM 615 O O . GLU A 1 79 ? -33.360 -4.746 -1.262 1.00 57.34 79 GLU A O 1
ATOM 620 N N . GLN A 1 80 ? -32.335 -6.171 0.125 1.00 44.88 80 GLN A N 1
ATOM 621 C CA . GLN A 1 80 ? -33.576 -6.790 0.565 1.00 44.88 80 GLN A CA 1
ATOM 622 C C . GLN A 1 80 ? -34.188 -5.836 1.586 1.00 44.88 80 GLN A C 1
ATOM 624 O O . GLN A 1 80 ? -33.921 -5.893 2.785 1.00 44.88 80 GLN A O 1
ATOM 629 N N . GLU A 1 81 ? -34.961 -4.890 1.061 1.00 49.69 81 GLU A N 1
ATOM 630 C CA . GLU A 1 81 ? -35.856 -4.040 1.818 1.00 49.69 81 GLU A CA 1
ATOM 631 C C . GLU A 1 81 ? -36.829 -4.913 2.632 1.00 49.69 81 GLU A C 1
ATOM 633 O O . GLU A 1 81 ? -37.703 -5.565 2.064 1.00 49.69 81 GLU A O 1
ATOM 638 N N . ARG A 1 82 ? -36.702 -4.796 3.961 1.00 39.94 82 ARG A N 1
ATOM 639 C CA . ARG A 1 82 ? -37.705 -5.041 5.021 1.00 39.94 82 ARG A CA 1
ATOM 640 C C . ARG A 1 82 ? -38.070 -6.473 5.414 1.00 39.94 82 ARG A C 1
ATOM 642 O O . ARG A 1 82 ? -38.697 -7.202 4.623 1.00 39.94 82 ARG A O 1
#

Sequence (82 aa):
MTLSRQQSQTIVRTVAQVMDELDRSWLDLKGKCSDADFAEYGSKVAAALDNLSCDVLVPIFQQHPELEPLTDEDLMQPEQER

pLDDT: mean 85.08, std 12.22, range [39.94, 95.56]

Mean predicted aligned error: 7.04 Å

Foldseek 3Di:
DDDDPVRLLVLLVVVVVVVVVVVVVLVVCVPVDDPVVSVVVVVVVVVVVVCCCPVRVVVSCVRVVVSDDQDPVNVPDPPPDD

Nearest PDB structures (foldseek):
  4j41-assembly1_B  TM=7.885E-01  e=2.561E+00  Bacillus anthracis str. Sterne
  4j10-assembly1_B  TM=7.933E-01  e=3.100E+00  Bacillus anthracis str. Sterne
  4j11-assembly1_A  TM=5.818E-01  e=2.403E+00  Bacillus anthracis str. Sterne
  4j10-assembly1_A  TM=5.944E-01  e=2.561E+00  Bacillus anthracis str. Sterne
  4j7k-assembly1_A  TM=5.868E-01  e=2.561E+00  Bacillus anthracis str. Sterne

Secondary structure (DSSP, 8-state):
-PPPHHHHHHHHHHHHHHHHHHHHHHHHHTTTS-HHHHHHHHHHHHHHHHHHIIIIIHHHHHH-GGGSPPPHHHHTS-----

Radius of gyration: 16.71 Å; Cα contacts (8 Å, |Δi|>4): 21; chains: 1; bounding box: 51×17×44 Å

Organism: NCBI:txid1335043